Protein AF-A0A8K1C4M6-F1 (afdb_monomer_lite)

Foldseek 3Di:
DDDDDDDDPPPPPPPDDPVDDPPVVVVVVVVVVVLCVVQPPPNNVVVVVLVVLVVLLVVLVVLLVVQVVCVVVVPDNGPDDPVRNVVSVVSNVVSVVVNVVVVVVVVVVVVVVVVVVVVVVVVVVVCVVPPPPPPPD

Secondary structure (DSSP, 8-state):
------------------TTS--HHHHHHHHHHHHHHHHTTTHHHHHHHHHHHHHHHHHHHHHHHHHHHHHHTTSSS-SS-HHHHHHHHHHHHHHHHHHHHHHHHHHHHHHHHHHHHHHHHHHHHHHHHHS-TTS--

Radius of gyration: 32.33 Å; chains: 1; bounding box: 66×80×97 Å

Structure (mmCIF, N/CA/C/O backbone):
data_AF-A0A8K1C4M6-F1
#
_entry.id   AF-A0A8K1C4M6-F1
#
loop_
_atom_site.group_PDB
_atom_site.id
_atom_site.type_symbol
_atom_site.label_atom_id
_atom_site.label_alt_id
_atom_site.label_comp_id
_atom_site.label_asym_id
_atom_site.label_entity_id
_atom_site.label_seq_id
_atom_site.pdbx_PDB_ins_code
_atom_site.Cartn_x
_atom_site.Cartn_y
_atom_site.Cartn_z
_atom_site.occupancy
_atom_site.B_iso_or_equiv
_atom_site.auth_seq_id
_atom_site.auth_comp_id
_atom_site.auth_asym_id
_atom_site.auth_atom_id
_atom_site.pdbx_PDB_model_num
ATOM 1 N N . MET A 1 1 ? 16.973 -68.557 56.087 1.00 43.38 1 MET A N 1
ATOM 2 C CA . MET A 1 1 ? 17.047 -68.409 54.617 1.00 43.38 1 MET A CA 1
ATOM 3 C C . MET A 1 1 ? 15.651 -68.119 54.092 1.00 43.38 1 MET A C 1
ATOM 5 O O . MET A 1 1 ? 14.709 -68.703 54.604 1.00 43.38 1 MET A O 1
ATOM 9 N N . SER A 1 2 ? 15.562 -67.260 53.074 1.00 45.03 2 SER A N 1
ATOM 10 C CA . SER A 1 2 ? 14.368 -66.922 52.283 1.00 45.03 2 SER A CA 1
ATOM 11 C C . SER A 1 2 ? 13.398 -65.891 52.883 1.00 45.03 2 SER A C 1
ATOM 13 O O . SER A 1 2 ? 12.372 -66.227 53.462 1.00 45.03 2 SER A O 1
ATOM 15 N N . ALA A 1 3 ? 13.723 -64.610 52.689 1.00 41.12 3 ALA A N 1
ATOM 16 C CA . ALA A 1 3 ? 12.721 -63.555 52.588 1.00 41.12 3 ALA A CA 1
ATOM 17 C C . ALA A 1 3 ? 12.352 -63.428 51.105 1.00 41.12 3 ALA A C 1
ATOM 19 O O . ALA A 1 3 ? 13.213 -63.114 50.283 1.00 41.12 3 ALA A O 1
ATOM 20 N N . ALA A 1 4 ? 11.096 -63.703 50.763 1.00 44.34 4 ALA A N 1
ATOM 21 C CA . ALA A 1 4 ? 10.578 -63.529 49.416 1.00 44.34 4 ALA A CA 1
ATOM 22 C C . ALA A 1 4 ? 9.290 -62.700 49.439 1.00 44.34 4 ALA A C 1
ATOM 24 O O . ALA A 1 4 ? 8.352 -63.011 50.164 1.00 44.34 4 ALA A O 1
ATOM 25 N N . SER A 1 5 ? 9.270 -61.726 48.527 1.00 44.84 5 SER A N 1
ATOM 26 C CA . SER A 1 5 ? 8.097 -61.143 47.872 1.00 44.84 5 SER A CA 1
ATOM 27 C C . SER A 1 5 ? 7.342 -60.015 48.584 1.00 44.84 5 SER A C 1
ATOM 29 O O . SER A 1 5 ? 6.479 -60.248 49.422 1.00 44.84 5 SER A O 1
ATOM 31 N N . ALA A 1 6 ? 7.617 -58.778 48.153 1.00 46.84 6 ALA A N 1
ATOM 32 C CA . ALA A 1 6 ? 6.618 -57.912 47.507 1.00 46.84 6 ALA A CA 1
ATOM 33 C C . ALA A 1 6 ? 7.283 -56.597 47.046 1.00 46.84 6 ALA A C 1
ATOM 35 O O . ALA A 1 6 ? 7.127 -55.547 47.665 1.00 46.84 6 ALA A O 1
ATOM 36 N N . SER A 1 7 ? 8.044 -56.639 45.949 1.00 47.66 7 SER A N 1
ATOM 37 C CA . SER A 1 7 ? 8.442 -55.426 45.225 1.00 47.66 7 SER A CA 1
ATOM 38 C C . SER A 1 7 ? 7.519 -55.280 44.025 1.00 47.66 7 SER A C 1
ATOM 40 O O . SER A 1 7 ? 7.586 -56.061 43.078 1.00 47.66 7 SER A O 1
ATOM 42 N N . ALA A 1 8 ? 6.613 -54.309 44.103 1.00 52.31 8 ALA A N 1
ATOM 43 C CA . ALA A 1 8 ? 5.737 -53.931 43.006 1.00 52.31 8 ALA A CA 1
ATOM 44 C C . ALA A 1 8 ? 6.567 -53.605 41.748 1.00 52.31 8 ALA A C 1
ATOM 46 O O . ALA A 1 8 ? 7.537 -52.846 41.851 1.00 52.31 8 ALA A O 1
ATOM 47 N N . PRO A 1 9 ? 6.208 -54.111 40.555 1.00 49.59 9 PRO A N 1
ATOM 48 C CA . PRO A 1 9 ? 6.776 -53.585 39.330 1.00 49.59 9 PRO A CA 1
ATOM 49 C C . PRO A 1 9 ? 6.181 -52.192 39.123 1.00 49.59 9 PRO A C 1
ATOM 51 O O . PRO A 1 9 ? 5.013 -52.039 38.769 1.00 49.59 9 PRO A O 1
ATOM 54 N N . VAL A 1 10 ? 6.989 -51.161 39.377 1.00 56.34 10 VAL A N 1
ATOM 55 C CA . VAL A 1 10 ? 6.723 -49.816 38.870 1.00 56.34 10 VAL A CA 1
ATOM 56 C C . VAL A 1 10 ? 6.558 -49.967 37.367 1.00 56.34 10 VAL A C 1
ATOM 58 O O . VAL A 1 10 ? 7.514 -50.274 36.652 1.00 56.34 10 VAL A O 1
ATOM 61 N N . LEU A 1 11 ? 5.319 -49.802 36.913 1.00 42.34 11 LEU A N 1
ATOM 62 C CA . LEU A 1 11 ? 4.951 -49.688 35.517 1.00 42.34 11 LEU A CA 1
ATOM 63 C C . LEU A 1 11 ? 5.674 -48.445 34.989 1.00 42.34 11 LEU A C 1
ATOM 65 O O . LEU A 1 11 ? 5.176 -47.324 35.049 1.00 42.34 11 LEU A O 1
ATOM 69 N N . ARG A 1 12 ? 6.922 -48.632 34.558 1.00 45.50 12 ARG A N 1
ATOM 70 C CA . ARG A 1 12 ? 7.680 -47.639 33.817 1.00 45.50 12 ARG A CA 1
ATOM 71 C C . ARG A 1 12 ? 7.016 -47.590 32.459 1.00 45.50 12 ARG A C 1
ATOM 73 O O . ARG A 1 12 ? 7.404 -48.309 31.544 1.00 45.50 12 ARG A O 1
ATOM 80 N N . THR A 1 13 ? 5.963 -46.788 32.368 1.00 50.59 13 THR A N 1
ATOM 81 C CA . THR A 1 13 ? 5.368 -46.376 31.111 1.00 50.59 13 THR A CA 1
ATOM 82 C C . THR A 1 13 ? 6.494 -45.722 30.324 1.00 50.59 13 THR A C 1
ATOM 84 O O . THR A 1 13 ? 6.820 -44.553 30.515 1.00 50.59 13 THR A O 1
ATOM 87 N N . MET A 1 14 ? 7.155 -46.514 29.482 1.00 43.28 14 MET A N 1
ATOM 88 C CA . MET A 1 14 ? 7.895 -46.022 28.337 1.00 43.28 14 MET A CA 1
ATOM 89 C C . MET A 1 14 ? 6.840 -45.415 27.419 1.00 43.28 14 MET A C 1
ATOM 9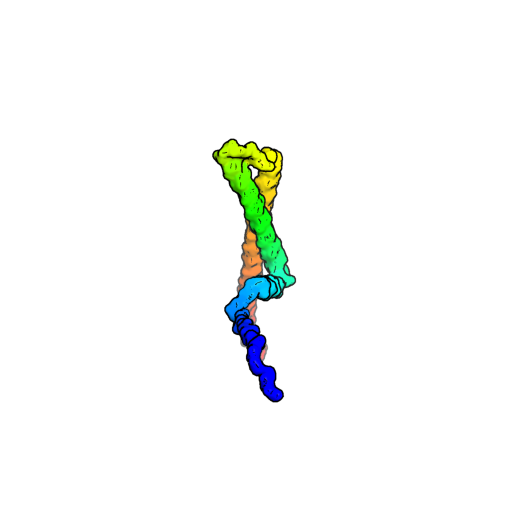1 O O . MET A 1 14 ? 6.338 -46.059 26.502 1.00 43.28 14 MET A O 1
ATOM 95 N N . GLN A 1 15 ? 6.411 -44.198 27.750 1.00 37.94 15 GLN A N 1
ATOM 96 C CA . GLN A 1 15 ? 5.662 -43.384 26.820 1.00 37.94 15 GLN A CA 1
ATOM 97 C C . GLN A 1 15 ? 6.661 -42.993 25.743 1.00 37.94 15 GLN A C 1
ATOM 99 O O . GLN A 1 15 ? 7.631 -42.278 25.990 1.00 37.94 15 GLN A O 1
ATOM 104 N N . ALA A 1 16 ? 6.444 -43.626 24.597 1.00 41.78 16 ALA A N 1
ATOM 105 C CA . ALA A 1 16 ? 7.179 -43.481 23.367 1.00 41.78 16 ALA A CA 1
ATOM 106 C C . ALA A 1 16 ? 7.586 -42.027 23.112 1.00 41.78 16 ALA A C 1
ATOM 108 O O . ALA A 1 16 ? 6.795 -41.097 23.263 1.00 41.78 16 ALA A O 1
ATOM 109 N N . THR A 1 17 ? 8.833 -41.877 22.687 1.00 47.59 17 THR A N 1
ATOM 110 C CA . THR A 1 17 ? 9.338 -40.740 21.928 1.00 47.59 17 THR A CA 1
ATOM 111 C C . THR A 1 17 ? 8.331 -40.360 20.837 1.00 47.59 17 THR A C 1
ATOM 113 O O . THR A 1 17 ? 8.238 -41.029 19.808 1.00 47.59 17 THR A O 1
ATOM 116 N N . ASP A 1 18 ? 7.549 -39.305 21.075 1.00 44.25 18 ASP A N 1
ATOM 117 C CA . ASP A 1 18 ? 6.665 -38.673 20.089 1.00 44.25 18 ASP A CA 1
ATOM 118 C C . ASP A 1 18 ? 7.533 -37.820 19.141 1.00 44.25 18 ASP A C 1
ATOM 120 O O . ASP A 1 18 ? 7.538 -36.593 19.176 1.00 44.25 18 ASP A O 1
ATOM 124 N N . GLU A 1 19 ? 8.354 -38.497 18.335 1.00 49.94 19 GLU A N 1
ATOM 125 C CA . GLU A 1 19 ? 9.296 -37.929 17.353 1.00 49.94 19 GLU A CA 1
ATOM 126 C C . GLU A 1 19 ? 8.617 -37.583 16.007 1.00 49.94 19 GLU A C 1
ATOM 128 O O . GLU A 1 19 ? 9.268 -37.528 14.969 1.00 49.94 19 GLU A O 1
ATOM 133 N N . SER A 1 20 ? 7.299 -37.350 15.960 1.00 52.28 20 SER A N 1
ATOM 134 C CA . SER A 1 20 ? 6.631 -37.060 14.673 1.00 52.28 20 SER A CA 1
ATOM 135 C C . SER A 1 20 ? 5.465 -36.078 14.725 1.00 52.28 20 SER A C 1
ATOM 137 O O . SER A 1 20 ? 4.584 -36.103 13.866 1.00 52.28 20 SER A O 1
ATOM 139 N N . ARG A 1 21 ? 5.479 -35.126 15.661 1.00 47.38 21 ARG A N 1
ATOM 140 C CA . ARG A 1 21 ? 4.688 -33.901 15.485 1.00 47.38 21 ARG A CA 1
ATOM 141 C C . ARG A 1 21 ? 5.620 -32.764 15.099 1.00 47.38 21 ARG A C 1
ATOM 143 O O . ARG A 1 21 ? 6.496 -32.434 15.899 1.00 47.38 21 ARG A O 1
ATOM 150 N N . PRO A 1 22 ? 5.449 -32.144 13.915 1.00 52.75 22 PRO A N 1
ATOM 151 C CA . PRO A 1 22 ? 6.146 -30.912 13.585 1.00 52.75 22 PRO A CA 1
ATOM 152 C C . PRO A 1 22 ? 5.860 -29.933 14.717 1.00 52.75 22 PRO A C 1
ATOM 154 O O . PRO A 1 22 ? 4.710 -29.553 14.951 1.00 52.75 22 PRO A O 1
ATOM 157 N N . ASN A 1 23 ? 6.883 -29.620 15.506 1.00 57.66 23 ASN A N 1
ATOM 158 C CA . ASN A 1 23 ? 6.728 -28.742 16.646 1.00 57.66 23 ASN A CA 1
ATOM 159 C C . ASN A 1 23 ? 6.364 -27.372 16.069 1.00 57.66 23 ASN A C 1
ATOM 161 O O . ASN A 1 23 ? 7.218 -26.709 15.491 1.00 57.66 23 ASN A O 1
ATOM 165 N N . ALA A 1 24 ? 5.088 -26.982 16.148 1.00 60.75 24 ALA A N 1
ATOM 166 C CA . ALA A 1 24 ? 4.560 -25.821 15.429 1.00 60.75 24 ALA A CA 1
ATOM 167 C C . ALA A 1 24 ? 5.361 -24.541 15.716 1.00 60.75 24 ALA A C 1
ATOM 169 O O . ALA A 1 24 ? 5.490 -23.683 14.851 1.00 60.75 24 ALA A O 1
ATOM 170 N N . ARG A 1 25 ? 5.966 -24.442 16.907 1.00 58.50 25 ARG A N 1
ATOM 171 C CA . ARG A 1 25 ? 6.903 -23.366 17.255 1.00 58.50 25 ARG A CA 1
ATOM 172 C C . ARG A 1 25 ? 8.202 -23.431 16.448 1.00 58.50 25 ARG A C 1
ATOM 174 O O . ARG A 1 25 ? 8.602 -22.419 15.892 1.00 58.50 25 ARG A O 1
ATOM 181 N N . ALA A 1 26 ? 8.803 -24.611 16.309 1.00 68.00 26 ALA A N 1
ATOM 182 C CA . ALA A 1 26 ? 9.991 -24.817 15.482 1.00 68.00 26 ALA A CA 1
ATOM 183 C C . ALA A 1 26 ? 9.705 -24.583 13.988 1.00 68.00 26 ALA A C 1
ATOM 185 O O . ALA A 1 26 ? 10.537 -24.010 13.293 1.00 68.00 26 ALA A O 1
ATOM 186 N N . THR A 1 27 ? 8.513 -24.950 13.504 1.00 65.19 27 THR A N 1
ATOM 187 C CA . THR A 1 27 ? 8.087 -24.691 12.118 1.00 65.19 27 THR A CA 1
ATOM 188 C C . THR A 1 27 ? 7.854 -23.199 11.864 1.00 65.19 27 THR A C 1
ATOM 190 O O . THR A 1 27 ? 8.249 -22.689 10.821 1.00 65.19 27 THR A O 1
ATOM 193 N N . VAL A 1 28 ? 7.268 -22.473 12.823 1.00 65.12 28 VAL A N 1
ATOM 194 C CA . VAL A 1 28 ? 7.101 -21.009 12.749 1.00 65.12 28 VAL A CA 1
ATOM 195 C C . VAL A 1 28 ? 8.452 -20.295 12.800 1.00 65.12 28 VAL A C 1
ATOM 197 O O . VAL A 1 28 ? 8.666 -19.346 12.053 1.00 65.12 28 VAL A O 1
ATOM 200 N N . GLU A 1 29 ? 9.385 -20.760 13.629 1.00 70.06 29 GLU A N 1
ATOM 201 C CA . GLU A 1 29 ? 10.739 -20.204 13.706 1.00 70.06 29 GLU A CA 1
ATOM 202 C C . GLU A 1 29 ? 11.586 -20.510 12.464 1.00 70.06 29 GLU A C 1
ATOM 204 O O . GLU A 1 29 ? 12.371 -19.659 12.047 1.00 70.06 29 GLU A O 1
ATOM 209 N N . GLN A 1 30 ? 11.436 -21.695 11.860 1.00 71.12 30 GLN A N 1
ATOM 210 C CA . GLN A 1 30 ? 12.053 -22.038 10.573 1.00 71.12 30 GLN A CA 1
ATOM 211 C C . GLN A 1 30 ? 11.471 -21.192 9.444 1.00 71.12 30 GLN A C 1
ATOM 213 O O . GLN A 1 30 ? 12.234 -20.610 8.676 1.00 71.12 30 GLN A O 1
ATOM 218 N N . PHE A 1 31 ? 10.146 -21.034 9.404 1.00 72.19 31 PHE A N 1
ATOM 219 C CA . PHE A 1 31 ? 9.489 -20.147 8.453 1.00 72.19 31 PHE A CA 1
ATOM 220 C C . PHE A 1 31 ? 9.972 -18.705 8.615 1.00 72.19 31 PHE A C 1
ATOM 222 O O . PHE A 1 31 ? 10.363 -18.104 7.627 1.00 72.19 31 PHE A O 1
ATOM 229 N N . ASP A 1 32 ? 10.022 -18.151 9.832 1.00 66.75 32 ASP A N 1
ATOM 230 C CA . ASP A 1 32 ? 10.487 -16.774 10.051 1.00 66.75 32 ASP A CA 1
ATOM 231 C C . ASP A 1 32 ? 11.967 -16.598 9.671 1.00 66.75 32 ASP A C 1
ATOM 233 O O . ASP A 1 32 ? 12.332 -15.579 9.086 1.00 66.75 32 ASP A O 1
ATOM 237 N N . ARG A 1 33 ? 12.820 -17.608 9.904 1.00 74.75 33 ARG A N 1
ATOM 238 C CA . ARG A 1 33 ? 14.229 -17.599 9.466 1.00 74.75 33 ARG A CA 1
ATOM 239 C C . ARG A 1 33 ? 14.369 -17.593 7.946 1.00 74.75 33 ARG A C 1
ATOM 241 O O . ARG A 1 33 ? 15.141 -16.795 7.410 1.00 74.75 33 ARG A O 1
ATOM 248 N N . GLU A 1 34 ? 13.616 -18.442 7.257 1.00 67.56 34 GLU A N 1
ATOM 249 C CA . GLU A 1 34 ? 13.602 -18.483 5.793 1.00 67.56 34 GLU A CA 1
ATOM 250 C C . GLU A 1 34 ? 12.994 -17.197 5.216 1.00 67.56 34 GLU A C 1
ATOM 252 O O . GLU A 1 34 ? 13.558 -16.580 4.312 1.00 67.56 34 GLU A O 1
ATOM 257 N N . PHE A 1 35 ? 11.917 -16.688 5.815 1.00 59.50 35 PHE A N 1
ATOM 258 C CA . PHE A 1 35 ? 11.290 -15.427 5.426 1.00 59.50 35 PHE A CA 1
ATOM 259 C C . PHE A 1 35 ? 12.239 -14.237 5.619 1.00 59.50 35 PHE A C 1
ATOM 261 O O . PHE A 1 35 ? 12.284 -13.324 4.791 1.00 59.50 35 PHE A O 1
ATOM 268 N N . GLN A 1 36 ? 13.051 -14.241 6.677 1.00 59.41 36 GLN A N 1
ATOM 269 C CA . GLN A 1 36 ? 14.095 -13.241 6.890 1.00 59.41 36 GLN A CA 1
ATOM 270 C C . GLN A 1 36 ? 15.201 -13.332 5.828 1.00 59.41 36 GLN A C 1
ATOM 272 O O . GLN A 1 36 ? 15.608 -12.297 5.298 1.00 59.41 36 GLN A O 1
ATOM 277 N N . GLN A 1 37 ? 15.631 -14.533 5.428 1.00 61.34 37 GLN A N 1
ATOM 278 C CA . GLN A 1 37 ? 16.609 -14.697 4.344 1.00 61.34 37 GLN A CA 1
ATOM 279 C C . GLN A 1 37 ? 16.111 -14.105 3.016 1.00 61.34 37 GLN A C 1
ATOM 281 O O . GLN A 1 37 ? 16.844 -13.335 2.389 1.00 61.34 37 GLN A O 1
ATOM 286 N N . TYR A 1 38 ? 14.852 -14.348 2.637 1.00 51.03 38 TYR A N 1
ATOM 287 C CA . TYR A 1 38 ? 14.270 -13.815 1.394 1.00 51.03 38 TYR A CA 1
ATOM 288 C C . TYR A 1 38 ? 13.942 -12.314 1.438 1.00 51.03 38 TYR A C 1
ATOM 290 O O . TYR A 1 38 ? 13.727 -11.694 0.395 1.00 51.03 38 TYR A O 1
ATOM 298 N N . THR A 1 39 ? 13.937 -11.690 2.620 1.00 54.38 39 THR A N 1
ATOM 299 C CA . THR A 1 39 ? 13.543 -10.282 2.787 1.00 54.38 39 THR A CA 1
ATOM 300 C C . THR A 1 39 ? 14.707 -9.291 2.946 1.00 54.38 39 THR A C 1
ATOM 302 O O . THR A 1 39 ? 14.495 -8.072 2.925 1.00 54.38 39 THR A O 1
ATOM 305 N N . THR A 1 40 ? 15.950 -9.772 3.043 1.00 51.66 40 THR A N 1
ATOM 306 C CA . THR A 1 40 ? 17.117 -8.973 3.471 1.00 51.66 40 THR A CA 1
ATOM 307 C C . THR A 1 40 ? 17.635 -7.920 2.484 1.00 51.66 40 THR A C 1
ATOM 309 O O . THR A 1 40 ? 18.281 -6.966 2.921 1.00 51.66 40 THR A O 1
ATOM 312 N N . LYS A 1 41 ? 17.335 -7.984 1.181 1.00 53.78 41 LYS A N 1
ATOM 313 C CA . LYS A 1 41 ? 17.859 -7.007 0.202 1.00 53.78 41 LYS A CA 1
ATOM 314 C C . LYS A 1 41 ? 16.725 -6.225 -0.474 1.00 53.78 41 LYS A C 1
ATOM 316 O O . LYS A 1 41 ? 16.209 -6.603 -1.514 1.00 53.78 41 LYS A O 1
ATOM 321 N N . HIS A 1 42 ? 16.320 -5.114 0.138 1.00 50.19 42 HIS A N 1
ATOM 322 C CA . HIS A 1 42 ? 15.399 -4.077 -0.375 1.00 50.19 42 HIS A CA 1
ATOM 323 C C . HIS A 1 42 ? 13.912 -4.437 -0.598 1.00 50.19 42 HIS A C 1
ATOM 325 O O . HIS A 1 42 ? 13.066 -3.638 -0.204 1.00 50.19 42 HIS A O 1
ATOM 331 N N . GLY A 1 43 ? 13.557 -5.603 -1.148 1.00 53.62 43 GLY A N 1
ATOM 332 C CA . GLY A 1 43 ? 12.151 -5.977 -1.412 1.00 53.62 43 GLY A CA 1
ATOM 333 C C . GLY A 1 43 ? 11.373 -6.474 -0.187 1.00 53.62 43 GLY A C 1
ATOM 334 O O . GLY A 1 43 ? 10.151 -6.384 -0.122 1.00 53.62 43 GLY A O 1
ATOM 335 N N . GLY A 1 44 ? 12.076 -6.975 0.823 1.00 52.81 44 GLY A N 1
ATOM 336 C CA . GLY A 1 44 ? 11.426 -7.564 1.984 1.00 52.81 44 GLY A CA 1
ATOM 337 C C . GLY A 1 44 ? 11.191 -6.635 3.163 1.00 52.81 44 GLY A C 1
ATOM 338 O O . GLY A 1 44 ? 10.286 -6.873 3.957 1.00 52.81 44 GLY A O 1
ATOM 339 N N . LYS A 1 45 ? 11.939 -5.530 3.248 1.00 55.34 45 LYS A N 1
ATOM 340 C CA . LYS A 1 45 ? 11.641 -4.453 4.203 1.00 55.34 45 LYS A CA 1
ATOM 341 C C . LYS A 1 45 ? 10.291 -3.811 3.881 1.00 55.34 45 LYS A C 1
ATOM 343 O O . LYS A 1 45 ? 9.508 -3.561 4.790 1.00 55.34 45 LYS A O 1
ATOM 348 N N . SER A 1 46 ? 9.990 -3.620 2.594 1.00 63.53 46 SER A N 1
ATOM 349 C CA . SER A 1 46 ? 8.689 -3.123 2.146 1.00 63.53 46 SER A CA 1
ATOM 350 C C . SER A 1 46 ? 7.588 -4.176 2.284 1.00 63.53 46 SER A C 1
ATOM 352 O O . SER A 1 46 ? 6.518 -3.846 2.780 1.00 63.53 46 SER A O 1
ATOM 354 N N . ALA A 1 47 ? 7.844 -5.451 1.968 1.00 66.31 47 ALA A N 1
ATOM 355 C CA . ALA A 1 47 ? 6.865 -6.523 2.184 1.00 66.31 47 ALA A CA 1
ATOM 356 C C . ALA A 1 47 ? 6.505 -6.714 3.672 1.00 66.31 47 ALA A C 1
ATOM 358 O O . ALA A 1 47 ? 5.327 -6.819 4.012 1.00 66.31 47 ALA A O 1
ATOM 359 N N . ARG A 1 48 ? 7.498 -6.689 4.573 1.00 67.94 48 ARG A N 1
ATOM 360 C CA . ARG A 1 48 ? 7.289 -6.753 6.030 1.00 67.94 48 ARG A CA 1
ATOM 361 C C . ARG A 1 48 ? 6.562 -5.514 6.550 1.00 67.94 48 ARG A C 1
ATOM 363 O O . ARG A 1 48 ? 5.651 -5.657 7.358 1.00 67.94 48 ARG A O 1
ATOM 370 N N . ALA A 1 49 ? 6.903 -4.322 6.058 1.00 71.00 49 ALA A N 1
ATOM 371 C CA . ALA A 1 49 ? 6.196 -3.089 6.408 1.00 71.00 49 ALA A CA 1
ATOM 372 C C . ALA A 1 49 ? 4.729 -3.108 5.942 1.00 71.00 49 ALA A C 1
ATOM 374 O O . ALA A 1 49 ? 3.842 -2.756 6.712 1.00 71.00 49 ALA A O 1
ATOM 375 N N . VAL A 1 50 ? 4.450 -3.593 4.727 1.00 76.69 50 VAL A N 1
ATOM 376 C CA . VAL A 1 50 ? 3.078 -3.768 4.221 1.00 76.69 50 VAL A CA 1
ATOM 377 C C . VAL A 1 50 ? 2.319 -4.810 5.039 1.00 76.69 50 VAL A C 1
ATOM 379 O O . VAL A 1 50 ? 1.155 -4.594 5.364 1.00 76.69 50 VAL A O 1
ATOM 382 N N . ALA A 1 51 ? 2.957 -5.919 5.419 1.00 77.50 51 ALA A N 1
ATOM 383 C CA . ALA A 1 51 ? 2.342 -6.926 6.282 1.00 77.50 51 ALA A CA 1
ATOM 384 C C . ALA A 1 51 ? 2.005 -6.360 7.673 1.00 77.50 51 ALA A C 1
ATOM 386 O O . ALA A 1 51 ? 0.901 -6.581 8.170 1.00 77.50 51 ALA A O 1
ATOM 387 N N . MET A 1 52 ? 2.908 -5.575 8.271 1.00 76.44 52 MET A N 1
ATOM 388 C CA . MET A 1 52 ? 2.649 -4.870 9.530 1.00 76.44 52 MET A CA 1
ATOM 389 C C . MET A 1 52 ? 1.506 -3.860 9.391 1.00 76.44 52 MET A C 1
ATOM 391 O O . MET A 1 52 ? 0.592 -3.875 10.210 1.00 76.44 52 MET A O 1
ATOM 395 N N . ALA A 1 53 ? 1.490 -3.056 8.327 1.00 78.00 53 ALA A N 1
ATOM 396 C CA . ALA A 1 53 ? 0.427 -2.086 8.070 1.00 78.00 53 ALA A CA 1
ATOM 397 C C . ALA A 1 53 ? -0.943 -2.761 7.852 1.00 78.00 53 ALA A C 1
ATOM 399 O O . ALA A 1 53 ? -1.951 -2.302 8.385 1.00 78.00 53 ALA A O 1
ATOM 400 N N . ARG A 1 54 ? -0.989 -3.905 7.153 1.00 78.69 54 ARG A N 1
ATOM 401 C CA . ARG A 1 54 ? -2.207 -4.731 7.032 1.00 78.69 54 ARG A CA 1
ATOM 402 C C . ARG A 1 54 ? -2.658 -5.291 8.381 1.00 78.69 54 ARG A C 1
ATOM 404 O O . ARG A 1 54 ? -3.854 -5.290 8.661 1.00 78.69 54 ARG A O 1
ATOM 411 N N . ALA A 1 55 ? -1.722 -5.735 9.220 1.00 81.56 55 ALA A N 1
ATOM 412 C CA . ALA A 1 55 ? -2.026 -6.235 10.559 1.00 81.56 55 ALA A CA 1
ATOM 413 C C . ALA A 1 55 ? -2.527 -5.125 11.501 1.00 81.56 55 ALA A C 1
ATOM 415 O O . ALA A 1 55 ? -3.403 -5.362 12.333 1.00 81.56 55 ALA A O 1
ATOM 416 N N . GLU A 1 56 ? -2.002 -3.905 11.385 1.00 77.88 56 GLU A N 1
ATOM 417 C CA . GLU A 1 56 ? -2.516 -2.739 12.112 1.00 77.88 56 GLU A CA 1
ATOM 418 C C . GLU A 1 56 ? -3.913 -2.349 11.629 1.00 77.88 56 GLU A C 1
ATOM 420 O O . GLU A 1 56 ? -4.818 -2.166 12.444 1.00 77.88 56 GLU A O 1
ATOM 425 N N . LEU A 1 57 ? -4.132 -2.328 10.314 1.00 82.44 57 LEU A N 1
ATOM 426 C CA . LEU A 1 57 ? -5.439 -2.062 9.727 1.00 82.44 57 LEU A CA 1
ATOM 427 C C . LEU A 1 57 ? -6.497 -3.066 10.199 1.00 82.44 57 LEU A C 1
ATOM 429 O O . LEU A 1 57 ? -7.582 -2.659 10.615 1.00 82.44 57 LEU A O 1
ATOM 433 N N . SER A 1 58 ? -6.184 -4.366 10.212 1.00 80.19 58 SER A N 1
ATOM 434 C CA . SER A 1 58 ? -7.121 -5.381 10.704 1.00 80.19 58 SER A CA 1
ATOM 435 C C . SER A 1 58 ? -7.463 -5.194 12.184 1.00 80.19 58 SER A C 1
ATOM 437 O O . SER A 1 58 ? -8.606 -5.422 12.574 1.00 80.19 58 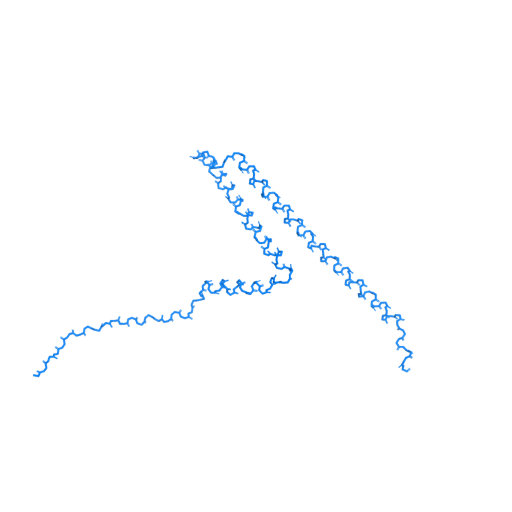SER A O 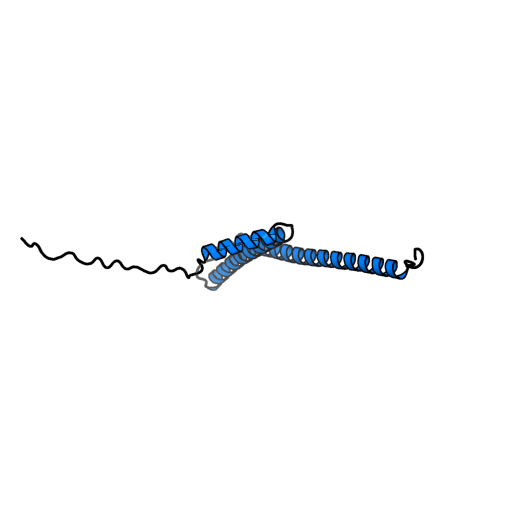1
ATOM 439 N N . LYS A 1 59 ? -6.508 -4.736 13.009 1.00 81.81 59 LYS A N 1
ATOM 440 C CA . LYS A 1 59 ? -6.746 -4.447 14.434 1.00 81.81 59 LYS A CA 1
ATOM 441 C C . LYS A 1 59 ? -7.704 -3.271 14.615 1.00 81.8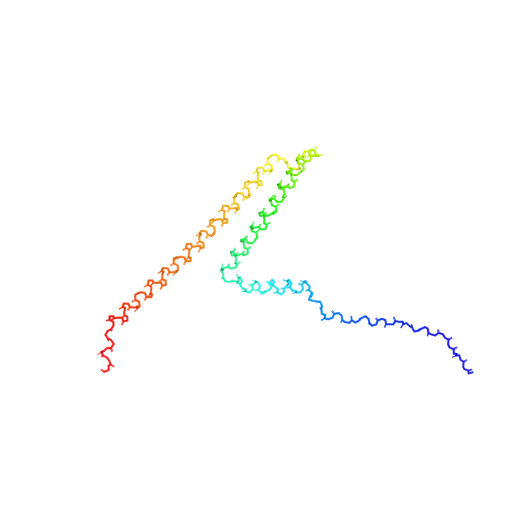1 59 LYS A C 1
ATOM 443 O O . LYS A 1 59 ? -8.678 -3.402 15.352 1.00 81.81 59 LYS A O 1
ATOM 448 N N . TYR A 1 60 ? -7.468 -2.149 13.931 1.00 81.38 60 TYR A N 1
ATOM 449 C CA . TYR A 1 60 ? -8.349 -0.979 14.027 1.00 81.38 60 TYR A CA 1
ATOM 450 C C . TYR A 1 60 ? -9.757 -1.277 13.506 1.00 81.38 60 TYR A C 1
ATOM 452 O O . TYR A 1 60 ? -10.745 -0.917 14.142 1.00 81.38 60 TYR A O 1
ATOM 460 N N . ARG A 1 61 ? -9.863 -2.020 12.401 1.00 83.56 61 ARG A N 1
ATOM 461 C CA . ARG A 1 61 ? -11.151 -2.423 11.822 1.00 83.56 61 ARG A CA 1
ATOM 462 C C . ARG A 1 61 ? -11.921 -3.378 12.740 1.00 83.56 61 ARG A C 1
ATOM 464 O O . ARG A 1 61 ? -13.131 -3.239 12.884 1.00 83.56 61 ARG A O 1
ATOM 471 N N . ALA A 1 62 ? -11.228 -4.301 13.412 1.00 84.69 62 ALA A N 1
ATOM 472 C CA . ALA A 1 62 ? -11.836 -5.182 14.408 1.00 84.69 62 ALA A CA 1
ATOM 473 C C . ALA A 1 62 ? -12.349 -4.412 15.636 1.00 84.69 62 ALA A C 1
ATOM 475 O O . ALA A 1 62 ? -13.425 -4.730 16.137 1.00 84.69 62 ALA A O 1
ATOM 476 N N . LEU A 1 63 ? -11.614 -3.395 16.101 1.00 83.50 63 LEU A N 1
ATOM 477 C CA . LEU A 1 63 ? -12.053 -2.530 17.203 1.00 83.50 63 LEU A CA 1
ATOM 478 C C . LEU A 1 63 ? -13.325 -1.754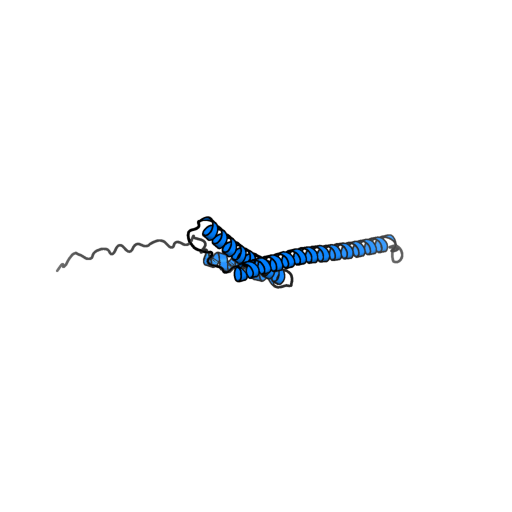 16.844 1.00 83.50 63 LEU A C 1
ATOM 480 O O . LEU A 1 63 ? -14.277 -1.771 17.620 1.00 83.50 63 LEU A O 1
ATOM 484 N N . LEU A 1 64 ? -13.363 -1.140 15.657 1.00 83.31 64 LEU A N 1
ATOM 485 C CA . LEU A 1 64 ? -14.548 -0.431 15.160 1.00 83.31 64 LEU A CA 1
ATOM 486 C C . LEU A 1 64 ? -15.750 -1.374 15.025 1.00 83.31 64 LEU A C 1
ATOM 488 O O . LEU A 1 64 ? -16.838 -1.065 15.496 1.00 83.31 64 LEU A O 1
ATOM 492 N N . TRP A 1 65 ? -15.541 -2.572 14.476 1.00 84.81 65 TRP A N 1
ATOM 493 C CA . TRP A 1 65 ? -16.603 -3.566 14.327 1.00 84.81 65 TRP A CA 1
ATOM 494 C C . TRP A 1 65 ? -17.150 -4.082 15.666 1.00 84.81 65 TRP A C 1
ATOM 496 O O . TRP A 1 65 ? -18.351 -4.319 15.800 1.00 84.81 65 TRP A O 1
ATOM 506 N N . GLN A 1 66 ? -16.289 -4.261 16.673 1.00 82.38 66 GLN A N 1
ATOM 507 C CA . GLN A 1 66 ? -16.730 -4.617 18.025 1.00 82.38 66 GLN A CA 1
ATOM 508 C C . GLN A 1 66 ? -17.576 -3.500 18.646 1.00 82.38 66 GLN A C 1
ATOM 510 O O . GLN A 1 66 ? -18.597 -3.793 19.267 1.00 82.38 66 GLN A O 1
ATOM 515 N N . ASP A 1 67 ? -17.183 -2.239 18.457 1.00 81.06 67 ASP A N 1
ATOM 516 C CA . ASP A 1 67 ? -17.934 -1.078 18.944 1.00 81.06 67 ASP A CA 1
ATOM 517 C C . ASP A 1 67 ? -19.293 -0.933 18.241 1.00 81.06 67 ASP A C 1
ATOM 519 O O . ASP A 1 67 ? -20.318 -0.731 18.897 1.00 81.06 67 ASP A O 1
ATOM 523 N N . ASP A 1 68 ? -19.340 -1.157 16.927 1.00 82.06 68 ASP A N 1
ATOM 524 C CA . ASP A 1 68 ? -20.586 -1.183 16.154 1.00 82.06 68 ASP A CA 1
ATOM 525 C C . ASP A 1 68 ? -21.534 -2.279 16.643 1.00 82.06 68 ASP A C 1
ATOM 527 O O . ASP A 1 68 ? -22.733 -2.043 16.808 1.00 82.06 68 ASP A O 1
ATOM 531 N N . LYS A 1 69 ? -21.007 -3.470 16.952 1.00 80.06 69 LYS A N 1
ATOM 532 C CA . LYS A 1 69 ? -21.805 -4.559 17.529 1.00 80.06 69 LYS A CA 1
ATOM 533 C C . LYS A 1 69 ? -22.331 -4.238 18.924 1.00 80.06 69 LYS A C 1
ATOM 535 O O . LYS A 1 69 ? -23.474 -4.580 19.223 1.00 80.06 69 LYS A O 1
ATOM 540 N N . LEU A 1 70 ? -21.530 -3.588 19.768 1.00 75.44 70 LEU A N 1
ATOM 541 C CA . LEU A 1 70 ? -21.954 -3.158 21.105 1.00 75.44 70 LEU A CA 1
ATOM 542 C C . LEU A 1 70 ? -23.054 -2.094 21.028 1.00 75.44 70 LEU A C 1
ATOM 544 O O . LEU A 1 70 ? -24.040 -2.172 21.764 1.00 75.44 70 LEU A O 1
ATOM 548 N N . THR A 1 71 ? -22.919 -1.161 20.086 1.00 72.50 71 THR A N 1
ATOM 549 C CA . THR A 1 71 ? -23.906 -0.111 19.818 1.00 72.50 71 THR A CA 1
ATOM 550 C C . THR A 1 71 ? -25.212 -0.703 19.278 1.00 72.50 71 THR A C 1
ATOM 552 O O . THR A 1 71 ? -26.291 -0.380 19.775 1.00 72.50 71 THR A O 1
ATOM 555 N N . ALA A 1 72 ? -25.131 -1.634 18.320 1.00 71.44 72 ALA A N 1
ATOM 556 C CA . ALA A 1 72 ? -26.287 -2.332 17.753 1.00 71.44 72 ALA A CA 1
ATOM 557 C C . ALA A 1 72 ? -27.035 -3.189 18.788 1.00 71.44 72 ALA A C 1
ATOM 559 O O . ALA A 1 72 ? -28.262 -3.274 18.754 1.00 71.44 72 ALA A O 1
ATOM 560 N N . ALA A 1 73 ? -26.314 -3.780 19.743 1.00 73.56 73 ALA A N 1
ATOM 561 C CA . ALA A 1 73 ? -26.900 -4.555 20.831 1.00 73.56 73 ALA A CA 1
ATOM 562 C C . ALA A 1 73 ? -27.583 -3.694 21.916 1.00 73.56 73 ALA A C 1
ATOM 564 O O . ALA A 1 73 ? -28.142 -4.264 22.850 1.00 73.56 73 ALA A O 1
ATOM 565 N N . LYS A 1 74 ? -27.523 -2.348 21.839 1.00 63.50 74 LYS A N 1
ATOM 566 C CA . LYS A 1 74 ? -28.045 -1.376 22.834 1.00 63.50 74 LYS A CA 1
ATOM 567 C C . LYS A 1 74 ? -27.619 -1.640 24.291 1.00 63.50 74 LYS A C 1
ATOM 569 O O . LYS A 1 74 ? -28.154 -1.031 25.212 1.00 63.50 74 LYS A O 1
ATOM 574 N N . ALA A 1 75 ? -26.660 -2.539 24.511 1.00 58.53 75 ALA A N 1
ATOM 575 C CA . ALA A 1 75 ? -26.375 -3.105 25.824 1.00 58.53 75 ALA A CA 1
ATOM 576 C C . ALA A 1 75 ? -25.401 -2.244 26.637 1.00 58.53 75 ALA A C 1
ATOM 578 O O . ALA A 1 75 ? -25.438 -2.282 27.865 1.00 58.53 75 ALA A O 1
ATOM 579 N N . LYS A 1 76 ? -24.535 -1.465 25.974 1.00 56.97 76 LYS A N 1
ATOM 580 C CA . LYS A 1 76 ? -23.634 -0.47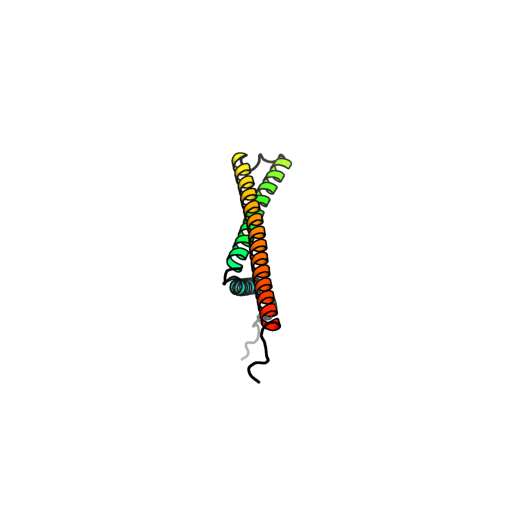4 26.580 1.00 56.97 76 LYS A CA 1
ATOM 581 C C . LYS A 1 76 ? -23.384 0.627 25.550 1.00 56.97 76 LYS A C 1
ATOM 583 O O . LYS A 1 76 ? -23.109 0.308 24.397 1.00 56.97 76 LYS A O 1
ATOM 588 N N . GLN A 1 77 ? -23.481 1.898 25.951 1.00 55.31 77 GLN A N 1
ATOM 589 C CA . GLN A 1 77 ? -22.920 3.009 25.171 1.00 55.31 77 GLN A CA 1
ATOM 590 C C . GLN A 1 77 ? -21.508 2.622 24.708 1.00 55.31 77 GLN A C 1
ATOM 592 O O . GLN A 1 77 ? -20.760 2.035 25.495 1.00 55.31 77 GLN A O 1
ATOM 597 N N . GLY A 1 78 ? -21.209 2.879 23.429 1.00 57.75 78 GLY A N 1
ATOM 598 C CA . GLY A 1 78 ? -19.967 2.485 22.763 1.00 57.75 78 GLY A CA 1
ATOM 599 C C . GLY A 1 78 ? -18.750 2.684 23.660 1.00 57.75 78 GLY A C 1
ATOM 600 O O . GLY A 1 78 ? -18.625 3.681 24.374 1.00 57.75 78 GLY A O 1
ATOM 601 N N . ARG A 1 79 ? -17.862 1.693 23.667 1.00 61.72 79 ARG A N 1
ATOM 602 C CA . ARG A 1 79 ? -16.675 1.691 24.533 1.00 61.72 79 ARG A CA 1
ATOM 603 C C . ARG A 1 79 ? -15.678 2.777 24.102 1.00 61.72 79 ARG A C 1
ATOM 605 O O . ARG A 1 79 ? -14.764 3.104 24.856 1.00 61.72 79 ARG A O 1
ATOM 612 N N . LEU A 1 80 ? -15.869 3.317 22.900 1.00 64.88 80 LEU A N 1
ATOM 613 C CA . LEU A 1 80 ? -15.124 4.413 22.303 1.00 64.88 80 LEU A CA 1
ATOM 614 C C . LEU A 1 80 ? -15.951 5.699 22.276 1.00 64.88 80 LEU A C 1
ATOM 616 O O . LEU A 1 80 ? -17.122 5.706 21.903 1.00 64.88 80 LEU A O 1
ATOM 620 N N . THR A 1 81 ? -15.315 6.821 22.613 1.00 76.62 81 THR A N 1
ATOM 621 C CA . THR A 1 81 ? -15.926 8.139 22.402 1.00 76.62 81 THR A CA 1
ATOM 622 C C . THR A 1 81 ? -15.965 8.471 20.907 1.00 76.62 81 THR A C 1
ATOM 624 O O . THR A 1 81 ? -15.115 8.016 20.137 1.00 76.62 81 THR A O 1
ATOM 627 N N . ALA A 1 82 ? -16.912 9.313 20.477 1.00 77.44 82 ALA A N 1
ATOM 628 C CA . ALA A 1 82 ? -17.030 9.722 19.070 1.00 77.44 82 ALA A CA 1
ATOM 629 C C . ALA A 1 82 ? -15.717 10.310 18.504 1.00 77.44 82 ALA A C 1
ATOM 631 O O . ALA A 1 82 ? -15.360 10.057 17.355 1.00 77.44 82 ALA A O 1
ATOM 632 N N . ALA A 1 83 ? -14.951 11.023 19.338 1.00 78.06 83 ALA A N 1
ATOM 633 C CA . ALA A 1 83 ? -13.640 11.559 18.974 1.00 78.06 83 ALA A CA 1
ATOM 634 C C . ALA A 1 83 ? -12.587 10.461 18.733 1.00 78.06 83 ALA A C 1
ATOM 636 O O . ALA A 1 83 ? -11.801 10.549 17.790 1.00 78.06 83 ALA A O 1
ATOM 637 N N . GLN A 1 84 ? -12.576 9.409 19.557 1.00 77.88 84 GLN A N 1
ATOM 638 C CA . GLN A 1 84 ? -11.663 8.277 19.384 1.00 77.88 84 GLN A CA 1
ATOM 639 C C . GLN A 1 84 ? -12.019 7.463 18.142 1.00 77.88 84 GLN A C 1
ATOM 641 O O . GLN A 1 84 ? -11.131 7.094 17.377 1.00 77.88 84 GLN A O 1
ATOM 646 N N . ARG A 1 85 ? -13.314 7.239 17.899 1.00 79.56 85 ARG A N 1
ATOM 647 C CA . ARG A 1 85 ? -13.804 6.562 16.695 1.00 79.56 85 ARG A CA 1
ATOM 648 C C . ARG A 1 85 ? -13.350 7.277 15.419 1.00 79.56 85 ARG A C 1
ATOM 650 O O . ARG A 1 85 ? -12.723 6.650 14.570 1.00 79.56 85 ARG A O 1
ATOM 657 N N . ALA A 1 86 ? -13.552 8.594 15.344 1.00 82.81 86 ALA A N 1
ATOM 658 C CA . ALA A 1 86 ? -13.099 9.407 14.215 1.00 82.81 86 ALA A CA 1
ATOM 659 C C . ALA A 1 86 ? -11.569 9.356 14.025 1.00 82.81 86 ALA A C 1
ATOM 661 O O . ALA A 1 86 ? -11.076 9.321 12.897 1.00 82.81 86 ALA A O 1
ATOM 662 N N . ALA A 1 87 ? -10.798 9.305 15.117 1.00 83.62 87 ALA A N 1
ATOM 663 C CA . ALA A 1 87 ? -9.347 9.148 15.043 1.00 83.62 87 ALA A CA 1
ATOM 664 C C . ALA A 1 87 ? -8.936 7.781 14.466 1.00 83.62 87 ALA A C 1
ATOM 666 O O . ALA A 1 87 ? -8.029 7.728 13.635 1.00 83.62 87 ALA A O 1
ATOM 667 N N . TYR A 1 88 ? -9.601 6.688 14.855 1.00 80.69 88 TYR A N 1
ATOM 668 C CA . TYR A 1 88 ? -9.326 5.356 14.304 1.00 80.69 88 TYR A CA 1
ATOM 669 C C . TYR A 1 88 ? -9.748 5.228 12.841 1.00 80.69 88 TYR A C 1
ATOM 671 O O . TYR A 1 88 ? -8.983 4.692 12.046 1.00 80.69 88 TYR A O 1
ATOM 679 N N . GLU A 1 89 ? -10.906 5.768 12.462 1.00 85.88 89 GLU A N 1
ATOM 680 C CA . GLU A 1 89 ? -11.352 5.808 11.064 1.00 85.88 89 GLU A CA 1
ATOM 681 C C . GLU A 1 89 ? -10.365 6.591 10.188 1.00 85.88 89 GLU A C 1
ATOM 683 O O . GLU A 1 89 ? -9.962 6.113 9.127 1.00 85.88 89 GLU A O 1
ATOM 688 N N . LYS A 1 90 ? -9.868 7.736 10.677 1.00 88.44 90 LYS A N 1
ATOM 689 C CA . LYS A 1 90 ? -8.813 8.494 9.994 1.00 88.44 90 LYS A CA 1
ATOM 690 C C . LYS A 1 90 ? -7.529 7.676 9.836 1.00 88.44 90 LYS A C 1
ATOM 692 O O . LYS A 1 90 ? -6.952 7.656 8.755 1.00 88.44 90 LYS A O 1
ATOM 697 N N . LYS A 1 91 ? -7.095 6.967 10.884 1.00 82.81 91 LYS A N 1
ATOM 698 C CA . LYS A 1 91 ? -5.905 6.101 10.820 1.00 82.81 91 LYS A CA 1
ATOM 699 C C . LYS A 1 91 ? -6.072 4.953 9.829 1.00 82.81 91 LYS A C 1
ATOM 701 O O . LYS A 1 91 ? -5.121 4.641 9.122 1.00 82.81 91 LYS A O 1
ATOM 706 N N . VAL A 1 92 ? -7.257 4.349 9.754 1.00 86.44 92 VAL A N 1
ATOM 707 C CA . VAL A 1 92 ? -7.560 3.319 8.752 1.00 86.44 92 VAL A CA 1
ATOM 708 C C . VAL A 1 92 ? -7.442 3.905 7.346 1.00 86.44 92 VAL A C 1
ATOM 710 O O . VAL A 1 92 ? -6.704 3.350 6.539 1.00 86.44 92 VAL A O 1
ATOM 713 N N . ALA A 1 93 ? -8.070 5.054 7.082 1.00 88.56 93 ALA A N 1
ATOM 714 C CA . ALA A 1 93 ? -8.013 5.708 5.775 1.00 88.56 93 ALA A CA 1
ATOM 715 C C . ALA A 1 93 ? -6.581 6.108 5.369 1.00 88.56 93 ALA A C 1
ATOM 717 O O . ALA A 1 93 ? -6.180 5.904 4.222 1.00 88.56 93 ALA A O 1
ATOM 718 N N . ASP A 1 94 ? -5.788 6.631 6.309 1.00 86.19 94 ASP A N 1
ATOM 719 C CA . ASP A 1 94 ? -4.383 6.984 6.074 1.00 86.19 94 ASP A CA 1
ATOM 720 C C . ASP A 1 94 ? -3.549 5.742 5.702 1.00 86.19 94 ASP A C 1
ATOM 722 O O . ASP A 1 94 ? -2.741 5.790 4.770 1.00 86.19 94 ASP A O 1
ATOM 726 N N . ILE A 1 95 ? -3.764 4.618 6.398 1.00 84.62 95 ILE A N 1
ATOM 727 C CA . ILE A 1 95 ? -3.077 3.349 6.121 1.00 84.62 95 ILE A CA 1
ATOM 728 C C . ILE A 1 95 ? -3.510 2.779 4.761 1.00 84.62 95 ILE A C 1
ATOM 730 O O . ILE A 1 95 ? -2.646 2.376 3.984 1.00 84.62 95 ILE A O 1
ATOM 734 N N . GLU A 1 96 ? -4.806 2.778 4.432 1.00 87.75 96 GLU A N 1
ATOM 735 C CA . GLU A 1 96 ? -5.313 2.317 3.125 1.00 87.75 96 GLU A CA 1
ATOM 736 C C . GLU A 1 96 ? -4.714 3.134 1.978 1.00 87.75 96 GLU A C 1
ATOM 738 O O . GLU A 1 96 ? -4.143 2.568 1.044 1.00 87.75 96 GLU A O 1
ATOM 743 N N . LYS A 1 97 ? -4.725 4.465 2.098 1.00 87.38 97 LYS A N 1
ATOM 744 C CA . LYS A 1 97 ? -4.136 5.363 1.100 1.00 87.38 97 LYS A CA 1
ATOM 745 C C . LYS A 1 97 ? -2.637 5.123 0.917 1.00 87.38 97 LYS A C 1
ATOM 747 O O . LYS A 1 97 ? -2.145 5.109 -0.213 1.00 87.38 97 LYS A O 1
ATOM 752 N N . ALA A 1 98 ? -1.902 4.923 2.011 1.00 81.62 98 ALA A N 1
ATOM 753 C CA . ALA A 1 98 ? -0.476 4.617 1.954 1.00 81.62 98 ALA A CA 1
ATOM 754 C C . ALA A 1 98 ? -0.205 3.261 1.278 1.00 81.62 98 ALA A C 1
ATOM 756 O O . ALA A 1 98 ? 0.743 3.144 0.496 1.00 81.62 98 ALA A O 1
ATOM 757 N N . LEU A 1 99 ? -1.044 2.250 1.535 1.00 82.88 99 LEU A N 1
ATOM 758 C CA . LEU A 1 99 ? -0.964 0.958 0.857 1.00 82.88 99 LEU A CA 1
ATOM 759 C C . LEU A 1 99 ? -1.219 1.100 -0.643 1.00 82.88 99 LEU A C 1
ATOM 761 O O . LEU A 1 99 ? -0.436 0.574 -1.431 1.00 82.88 99 LEU A O 1
ATOM 765 N N . ASP A 1 100 ? -2.270 1.801 -1.056 1.00 87.06 100 ASP A N 1
ATOM 766 C CA . ASP A 1 100 ? -2.587 1.981 -2.476 1.00 87.06 100 ASP A CA 1
ATOM 767 C C . ASP A 1 100 ? -1.461 2.700 -3.216 1.00 87.06 100 ASP A C 1
ATOM 769 O O . ASP A 1 100 ? -0.998 2.244 -4.266 1.00 87.06 100 ASP A O 1
ATOM 773 N N . GLN A 1 101 ? -0.937 3.774 -2.624 1.00 85.00 101 GLN A N 1
ATOM 774 C CA . GLN A 1 101 ? 0.184 4.511 -3.194 1.00 85.00 101 GLN A CA 1
ATOM 775 C C . GLN A 1 101 ? 1.446 3.644 -3.291 1.00 85.00 101 GLN A C 1
ATOM 777 O O . GLN A 1 101 ? 2.174 3.717 -4.283 1.00 85.00 101 GLN A O 1
ATOM 782 N N . PHE A 1 102 ? 1.688 2.768 -2.312 1.00 81.75 102 PHE A N 1
ATOM 783 C CA . PHE A 1 102 ? 2.773 1.795 -2.381 1.00 81.75 102 PHE A CA 1
ATOM 784 C C . PHE A 1 102 ? 2.603 0.821 -3.558 1.00 81.75 102 PHE A C 1
ATOM 786 O O . PHE A 1 102 ? 3.545 0.649 -4.333 1.00 81.75 102 PHE A O 1
ATOM 793 N N . HIS A 1 103 ? 1.418 0.227 -3.747 1.00 83.81 103 HIS A N 1
ATOM 794 C CA . HIS A 1 103 ? 1.170 -0.679 -4.878 1.00 83.81 103 HIS A CA 1
ATOM 795 C C . HIS A 1 103 ? 1.343 0.039 -6.222 1.00 83.81 103 HIS A C 1
ATOM 797 O O . HIS A 1 103 ? 1.956 -0.511 -7.139 1.00 83.81 103 HIS A O 1
ATOM 803 N N . HIS A 1 104 ? 0.880 1.287 -6.325 1.00 84.06 104 HIS A N 1
ATOM 804 C CA . HIS A 1 104 ? 1.032 2.095 -7.533 1.00 84.06 104 HIS A CA 1
ATOM 805 C C . HIS A 1 104 ? 2.507 2.396 -7.847 1.00 84.06 104 HIS A C 1
ATOM 807 O O . HIS A 1 104 ? 2.958 2.254 -8.986 1.00 84.06 104 HIS A O 1
ATOM 813 N N . ASN A 1 105 ? 3.297 2.731 -6.824 1.00 81.81 105 ASN A N 1
ATOM 814 C CA . ASN A 1 105 ? 4.730 2.986 -6.967 1.00 81.81 105 ASN A CA 1
ATOM 815 C C . ASN A 1 105 ? 5.506 1.730 -7.385 1.00 81.81 105 ASN A C 1
ATOM 817 O O . ASN A 1 105 ? 6.373 1.806 -8.257 1.00 81.81 105 ASN A O 1
ATOM 821 N N . VAL A 1 106 ? 5.182 0.570 -6.804 1.00 80.94 106 VAL A N 1
ATOM 822 C CA . VAL A 1 106 ? 5.797 -0.713 -7.183 1.00 80.94 106 VAL A CA 1
ATOM 823 C C . VAL A 1 106 ? 5.472 -1.064 -8.637 1.00 80.94 106 VAL A C 1
ATOM 825 O O . VAL A 1 106 ? 6.371 -1.452 -9.387 1.00 80.94 106 VAL A O 1
ATOM 828 N N . ALA A 1 107 ? 4.219 -0.879 -9.062 1.00 78.88 107 ALA A N 1
ATOM 829 C CA . ALA A 1 107 ? 3.810 -1.112 -10.444 1.00 78.88 107 ALA A CA 1
ATOM 830 C C . ALA A 1 107 ? 4.579 -0.209 -11.426 1.00 78.88 107 ALA A C 1
ATOM 832 O O . ALA A 1 107 ? 5.122 -0.697 -12.420 1.00 78.88 107 ALA A O 1
ATOM 833 N N . ASN A 1 108 ? 4.706 1.084 -11.114 1.00 82.88 108 ASN A N 1
ATOM 834 C CA . ASN A 1 108 ? 5.457 2.034 -11.937 1.00 82.88 108 ASN A CA 1
ATOM 835 C C . ASN A 1 108 ? 6.951 1.699 -12.005 1.00 82.88 108 ASN A C 1
ATOM 837 O O . ASN A 1 108 ? 7.536 1.724 -13.085 1.00 82.88 108 ASN A O 1
ATOM 841 N N . TYR A 1 109 ? 7.569 1.327 -10.884 1.00 80.44 109 TYR A N 1
ATOM 842 C CA . TYR A 1 109 ? 8.976 0.928 -10.855 1.00 80.44 109 TYR A CA 1
ATOM 843 C C . TYR A 1 109 ? 9.251 -0.293 -11.744 1.00 80.44 109 TYR A C 1
ATOM 845 O O . TYR A 1 109 ? 10.210 -0.300 -12.522 1.00 80.44 109 TYR A O 1
ATOM 853 N N . ASN A 1 110 ? 8.382 -1.304 -11.684 1.00 82.62 110 ASN A N 1
ATOM 854 C CA . ASN A 1 110 ? 8.493 -2.488 -12.532 1.00 82.62 110 ASN A CA 1
ATOM 855 C C . ASN A 1 110 ? 8.263 -2.157 -14.013 1.00 82.62 110 ASN A C 1
ATOM 857 O O . ASN A 1 110 ? 9.001 -2.650 -14.866 1.00 82.62 110 ASN A O 1
ATOM 861 N N . ARG A 1 111 ? 7.304 -1.276 -14.324 1.00 82.75 111 ARG A N 1
ATOM 862 C CA . ARG A 1 111 ? 7.071 -0.783 -15.689 1.00 82.75 111 ARG A CA 1
ATOM 863 C C . ARG A 1 111 ? 8.308 -0.084 -16.253 1.00 82.75 111 ARG A C 1
ATOM 865 O O . ARG A 1 111 ? 8.718 -0.387 -17.369 1.00 82.75 111 ARG A O 1
ATOM 872 N N . THR A 1 112 ? 8.932 0.803 -15.482 1.00 84.50 112 THR A N 1
ATOM 873 C CA . THR A 1 112 ? 10.153 1.506 -15.900 1.00 84.50 112 THR A CA 1
ATOM 874 C C . THR A 1 112 ? 11.295 0.528 -16.165 1.00 84.50 112 THR A C 1
ATOM 876 O O . THR A 1 112 ? 11.941 0.622 -17.205 1.00 84.50 112 THR A O 1
ATOM 879 N N . LYS A 1 113 ? 11.507 -0.464 -15.288 1.00 85.38 113 LYS A N 1
ATOM 880 C CA . LYS A 1 113 ? 12.498 -1.528 -15.525 1.00 85.38 113 LYS A CA 1
ATOM 881 C C . LYS A 1 113 ? 12.251 -2.275 -16.830 1.00 85.38 113 LYS A C 1
ATOM 883 O O . LYS A 1 113 ? 13.193 -2.453 -17.596 1.00 85.38 113 LYS A O 1
ATOM 888 N N . ALA A 1 114 ? 11.004 -2.671 -17.083 1.00 88.06 114 ALA A N 1
ATOM 889 C CA . ALA A 1 114 ? 10.632 -3.384 -18.299 1.00 88.06 114 ALA A CA 1
ATOM 890 C C . ALA A 1 114 ? 10.932 -2.548 -19.555 1.00 88.06 114 ALA A C 1
ATOM 892 O O . ALA A 1 114 ? 11.545 -3.049 -20.498 1.00 88.06 114 ALA A O 1
ATOM 893 N N . ILE A 1 115 ? 10.584 -1.256 -19.534 1.00 89.00 115 ILE A N 1
ATOM 894 C CA . ILE A 1 115 ? 10.878 -0.328 -20.634 1.00 89.00 115 ILE A CA 1
ATOM 895 C C . ILE A 1 115 ? 12.390 -0.203 -20.852 1.00 89.00 115 ILE A C 1
ATOM 897 O O . ILE A 1 115 ? 12.843 -0.320 -21.987 1.00 89.00 115 ILE A O 1
ATOM 901 N N . LEU A 1 116 ? 13.185 -0.020 -19.792 1.00 89.50 116 LEU A N 1
ATOM 902 C CA . LEU A 1 116 ? 14.644 0.078 -19.913 1.00 89.50 116 LEU A CA 1
ATOM 903 C C . LEU A 1 116 ? 15.257 -1.204 -20.485 1.00 89.50 116 LEU A C 1
ATOM 905 O O . LEU A 1 116 ? 16.085 -1.127 -21.392 1.00 89.50 116 LEU A O 1
ATOM 909 N N . SER A 1 117 ? 14.835 -2.378 -20.003 1.00 87.62 117 SER A N 1
ATOM 910 C CA . SER A 1 117 ? 15.309 -3.654 -20.551 1.00 87.62 117 SER A CA 1
ATOM 911 C C . SER A 1 117 ? 14.928 -3.829 -22.020 1.00 87.62 117 SER A C 1
ATOM 913 O O . SER A 1 117 ? 15.737 -4.313 -22.806 1.00 87.62 117 SER A O 1
ATOM 915 N N . PHE A 1 118 ? 13.730 -3.389 -22.412 1.00 93.88 118 PHE A N 1
ATOM 916 C CA . PHE A 1 118 ? 13.267 -3.479 -23.792 1.00 93.88 118 PHE A CA 1
ATOM 917 C C . PHE A 1 118 ? 14.025 -2.522 -24.720 1.00 93.88 118 PHE A C 1
ATOM 919 O O . PHE A 1 118 ? 14.421 -2.909 -25.818 1.00 93.88 118 PHE A O 1
ATOM 926 N N . MET A 1 119 ? 14.287 -1.293 -24.272 1.00 92.81 119 MET A N 1
ATOM 927 C CA . MET A 1 119 ? 15.096 -0.325 -25.019 1.00 92.81 119 MET A CA 1
ATOM 928 C C . MET A 1 119 ? 16.527 -0.824 -25.213 1.00 92.81 119 MET A C 1
ATOM 930 O O . MET A 1 119 ? 17.055 -0.739 -26.319 1.00 92.81 119 MET A O 1
ATOM 934 N N . LEU A 1 120 ? 17.134 -1.404 -24.173 1.00 92.19 120 LEU A N 1
ATOM 935 C CA . LEU A 1 120 ? 18.470 -1.990 -24.269 1.00 92.19 120 LEU A CA 1
ATOM 936 C C . LEU A 1 120 ? 18.502 -3.159 -25.263 1.00 92.19 120 LEU A C 1
ATOM 938 O O . LEU A 1 120 ? 19.402 -3.228 -26.097 1.00 92.19 120 LEU A O 1
ATOM 942 N N . LEU A 1 121 ? 17.498 -4.040 -25.215 1.00 92.50 121 LEU A N 1
ATOM 943 C CA . LEU A 1 121 ? 17.357 -5.145 -26.163 1.00 92.50 121 LEU A CA 1
ATOM 944 C C . LEU A 1 121 ? 17.206 -4.632 -27.602 1.00 92.50 121 LEU A C 1
ATOM 946 O O . LEU A 1 121 ? 17.854 -5.137 -28.512 1.00 92.50 121 LEU A O 1
ATOM 950 N N . THR A 1 122 ? 16.384 -3.601 -27.799 1.00 91.25 122 THR A N 1
ATOM 951 C CA . THR A 1 122 ? 16.148 -2.993 -29.114 1.00 91.25 122 THR A CA 1
ATOM 952 C C . THR A 1 122 ? 17.428 -2.359 -29.659 1.00 91.25 122 THR A C 1
ATOM 954 O O . THR A 1 122 ? 17.791 -2.595 -30.808 1.00 91.25 122 THR A O 1
ATOM 957 N N . ALA A 1 123 ? 18.159 -1.611 -28.829 1.00 89.00 123 ALA A N 1
ATOM 958 C CA . ALA A 1 123 ? 19.450 -1.037 -29.198 1.00 89.00 123 ALA A CA 1
ATOM 959 C C . ALA A 1 123 ? 20.474 -2.124 -29.558 1.00 89.00 123 ALA A C 1
ATOM 961 O O . ALA A 1 123 ? 21.174 -1.998 -30.559 1.00 89.00 123 ALA A O 1
ATOM 962 N N . PHE A 1 124 ? 20.523 -3.219 -28.793 1.00 89.50 124 PHE A N 1
ATOM 963 C CA . PHE A 1 124 ? 21.388 -4.356 -29.096 1.00 89.50 124 PHE A CA 1
ATOM 964 C C . PHE A 1 124 ? 21.003 -5.041 -30.413 1.00 89.50 124 PHE A C 1
ATOM 966 O O . PHE A 1 124 ? 21.879 -5.358 -31.209 1.00 89.50 124 PHE A O 1
ATOM 973 N N . ALA A 1 125 ? 19.709 -5.218 -30.689 1.00 88.81 125 ALA A N 1
ATOM 974 C CA . ALA A 1 125 ? 19.230 -5.781 -31.949 1.00 88.81 125 ALA A CA 1
ATOM 975 C C . ALA A 1 125 ? 19.593 -4.895 -33.152 1.00 88.81 125 ALA A C 1
ATOM 977 O O . ALA A 1 125 ? 20.038 -5.405 -34.178 1.00 88.81 125 ALA A O 1
ATOM 978 N N . LEU A 1 126 ? 19.471 -3.570 -33.014 1.00 88.38 126 LEU A N 1
ATOM 979 C CA . LEU A 1 126 ? 19.903 -2.616 -34.037 1.00 88.38 126 LEU A CA 1
ATOM 980 C C . LEU A 1 126 ? 21.419 -2.672 -34.248 1.00 88.38 126 LEU A C 1
ATOM 982 O O . LEU A 1 126 ? 21.871 -2.752 -35.387 1.00 88.38 126 LEU A O 1
ATOM 986 N N . LEU A 1 127 ? 22.212 -2.690 -33.173 1.00 85.06 127 LEU A N 1
ATOM 987 C CA . LEU A 1 127 ? 23.665 -2.843 -33.270 1.00 85.06 127 LEU A CA 1
ATOM 988 C C . LEU A 1 127 ? 24.052 -4.175 -33.915 1.00 85.06 127 LEU A C 1
ATOM 990 O O . LEU A 1 127 ? 24.920 -4.181 -34.774 1.00 85.06 127 LEU A O 1
ATOM 994 N N . ALA A 1 128 ? 23.396 -5.281 -33.569 1.00 82.44 128 ALA A N 1
ATOM 995 C CA . ALA A 1 128 ? 23.651 -6.585 -34.175 1.00 82.44 128 ALA A CA 1
ATOM 996 C C . ALA A 1 128 ? 23.286 -6.619 -35.669 1.00 82.44 128 ALA A C 1
ATOM 998 O O . ALA A 1 128 ? 24.012 -7.226 -36.453 1.00 82.44 128 ALA A O 1
ATOM 999 N N . PHE A 1 129 ? 22.199 -5.948 -36.066 1.00 81.75 129 PHE A N 1
ATOM 1000 C CA . PHE A 1 129 ? 21.755 -5.852 -37.459 1.00 81.75 129 PHE A CA 1
ATOM 1001 C C . PHE A 1 129 ? 22.667 -4.956 -38.311 1.00 81.75 129 PHE A C 1
ATOM 1003 O O . PHE A 1 129 ? 22.961 -5.287 -39.457 1.00 81.75 129 PHE A O 1
ATOM 1010 N N . PHE A 1 130 ? 23.132 -3.832 -37.758 1.00 78.00 130 PHE A N 1
ATOM 1011 C CA . PHE A 1 130 ? 23.981 -2.871 -38.469 1.00 78.00 130 PHE A CA 1
ATOM 1012 C C . PHE A 1 130 ? 25.486 -3.082 -38.259 1.00 78.00 130 PHE A C 1
ATOM 1014 O O . PHE A 1 130 ? 26.279 -2.486 -38.990 1.00 78.00 130 PHE A O 1
ATOM 1021 N N . GLN A 1 131 ? 25.918 -3.917 -37.307 1.00 67.06 131 GLN A N 1
ATOM 1022 C CA . GLN A 1 131 ? 27.323 -4.301 -37.200 1.00 67.06 131 GLN A CA 1
ATOM 1023 C C . GLN A 1 131 ? 27.711 -5.088 -38.456 1.00 67.06 131 GLN A C 1
ATOM 1025 O O . GLN A 1 131 ? 27.140 -6.142 -38.728 1.00 67.06 131 GLN A O 1
ATOM 1030 N N . PRO A 1 132 ? 28.717 -4.644 -39.224 1.00 67.50 132 PRO A N 1
ATOM 1031 C CA . PRO A 1 132 ? 29.239 -5.430 -40.321 1.00 67.50 132 PRO A CA 1
ATOM 1032 C C . PRO A 1 132 ? 30.121 -6.530 -39.723 1.00 67.50 132 PRO A C 1
ATOM 1034 O O . PRO A 1 132 ? 31.324 -6.346 -39.546 1.00 67.50 132 PRO A O 1
ATOM 1037 N N . TRP A 1 133 ? 29.544 -7.697 -39.439 1.00 64.62 133 TRP A N 1
ATOM 1038 C CA . TRP A 1 133 ? 30.254 -8.927 -39.039 1.00 64.62 133 TRP A CA 1
ATOM 1039 C C . TRP A 1 133 ? 31.132 -9.510 -40.175 1.00 64.62 133 TRP A C 1
ATOM 1041 O O . TRP A 1 133 ? 31.286 -10.718 -40.309 1.00 64.62 133 TRP A O 1
ATOM 1051 N N . LYS A 1 134 ? 31.681 -8.651 -41.042 1.00 60.47 134 LYS A N 1
ATOM 1052 C CA . LYS A 1 134 ? 32.441 -8.996 -42.251 1.00 60.47 134 LYS A CA 1
ATOM 1053 C C . LYS A 1 134 ? 33.742 -8.203 -42.419 1.00 60.47 134 LYS A C 1
ATOM 1055 O O . LYS A 1 134 ? 34.260 -8.134 -43.524 1.00 60.47 134 LYS A O 1
ATOM 1060 N N . LYS A 1 135 ? 34.270 -7.566 -41.367 1.00 58.47 135 LYS A N 1
ATOM 1061 C CA . LYS A 1 135 ? 35.548 -6.829 -41.470 1.00 58.47 135 LYS A CA 1
ATOM 1062 C C . LYS A 1 135 ? 36.760 -7.522 -40.837 1.00 58.47 135 LYS A C 1
ATOM 1064 O O . LYS A 1 135 ? 37.852 -6.984 -40.955 1.00 58.47 135 LYS A O 1
ATOM 1069 N N . TYR A 1 136 ? 36.592 -8.692 -40.214 1.00 60.06 136 TYR A N 1
ATOM 1070 C CA . TYR A 1 136 ? 37.687 -9.387 -39.514 1.00 60.06 136 TYR A CA 1
ATOM 1071 C C . TYR A 1 136 ? 37.750 -10.909 -39.765 1.00 60.06 136 TYR A C 1
ATOM 1073 O O . TYR A 1 136 ? 38.277 -11.632 -38.925 1.00 60.06 136 TYR A O 1
ATOM 1081 N N . PHE A 1 137 ? 37.234 -11.388 -40.903 1.00 51.72 137 PHE A N 1
ATOM 1082 C CA . PHE A 1 137 ? 37.572 -12.705 -41.461 1.00 51.72 137 PHE A CA 1
ATOM 1083 C C . PHE A 1 137 ? 38.153 -12.517 -42.857 1.00 51.72 137 PHE A C 1
ATOM 1085 O O . PHE A 1 137 ? 37.571 -11.693 -43.602 1.00 51.72 137 PHE A O 1
#

Sequence (137 aa):
MSAASASAPVLRTMQATDESRPNARATVEQFDREFQQYTTKHGGKSARAVAMARAELSKYRALLWQDDKLTAAKAKQGRLTAAQRAAYEKKVADIEKALDQFHHNVANYNRTKAILSFMLLTAFALLAFFQPWKKYF

pLDDT: mean 70.78, std 15.15, range [37.94, 93.88]

Organism: Pythium oligandrum (NCBI:txid41045)